Protein AF-A0AAW3IR88-F1 (afdb_monomer)

Radius of gyration: 12.21 Å; Cα contacts (8 Å, |Δi|>4): 82; chains: 1; bounding box: 28×30×27 Å

Structure (mmCIF, N/CA/C/O backbone):
data_AF-A0AAW3IR88-F1
#
_entry.id   AF-A0AAW3IR88-F1
#
loop_
_atom_site.group_PDB
_atom_site.id
_atom_site.type_symbol
_atom_site.label_atom_id
_atom_site.label_alt_id
_atom_site.label_comp_id
_atom_site.label_asym_id
_atom_site.label_entity_id
_atom_site.label_seq_id
_atom_site.pdbx_PDB_ins_code
_atom_site.Cartn_x
_atom_site.Cartn_y
_atom_site.Cartn_z
_atom_site.occupancy
_atom_site.B_iso_or_equiv
_atom_site.auth_seq_id
_atom_site.auth_comp_id
_atom_site.auth_asym_id
_atom_site.auth_atom_id
_atom_site.pdbx_PDB_model_num
ATOM 1 N N . MET A 1 1 ? -4.960 -5.893 13.637 1.00 60.38 1 MET A N 1
ATOM 2 C CA . MET A 1 1 ? -4.392 -4.638 13.088 1.00 60.38 1 MET A CA 1
ATOM 3 C C . MET A 1 1 ? -3.738 -4.824 11.721 1.00 60.38 1 MET A C 1
ATOM 5 O O . MET A 1 1 ? -4.163 -4.156 10.793 1.00 60.38 1 MET A O 1
ATOM 9 N N . GLN A 1 2 ? -2.784 -5.747 11.542 1.00 71.50 2 GLN A N 1
ATOM 10 C CA . GLN A 1 2 ? -2.093 -5.938 10.250 1.00 71.50 2 GLN A CA 1
ATOM 11 C C . GLN A 1 2 ? -3.039 -6.261 9.073 1.00 71.50 2 GLN A C 1
ATOM 13 O O . GLN A 1 2 ? -2.881 -5.695 7.997 1.00 71.50 2 GLN A O 1
ATOM 18 N N . ASN A 1 3 ? -4.093 -7.055 9.302 1.00 78.44 3 ASN A N 1
ATOM 19 C CA . ASN A 1 3 ? -5.112 -7.344 8.280 1.00 78.44 3 ASN A CA 1
ATOM 20 C C . ASN A 1 3 ? -5.875 -6.103 7.784 1.00 78.44 3 ASN A C 1
ATOM 22 O O . ASN A 1 3 ? -6.311 -6.093 6.641 1.00 78.44 3 ASN A O 1
ATOM 26 N N . VAL A 1 4 ? -6.050 -5.065 8.610 1.00 83.50 4 VAL A N 1
ATOM 27 C CA . VAL A 1 4 ? -6.753 -3.835 8.196 1.00 83.50 4 VAL A CA 1
ATOM 28 C C . VAL A 1 4 ? -5.880 -3.029 7.233 1.00 83.50 4 VAL A C 1
ATOM 30 O O . VAL A 1 4 ? -6.354 -2.632 6.176 1.00 83.50 4 VAL A O 1
ATOM 33 N N . ILE A 1 5 ? -4.588 -2.881 7.548 1.00 87.81 5 ILE A N 1
ATOM 34 C CA . ILE A 1 5 ? -3.603 -2.212 6.681 1.00 87.81 5 ILE A CA 1
ATOM 35 C C . ILE A 1 5 ? -3.547 -2.894 5.313 1.00 87.81 5 ILE A C 1
ATOM 37 O O . ILE A 1 5 ? -3.626 -2.230 4.284 1.00 87.81 5 ILE A O 1
ATOM 41 N N . LEU A 1 6 ? -3.450 -4.227 5.304 1.00 88.62 6 LEU A N 1
ATOM 42 C CA . LEU A 1 6 ? -3.378 -4.996 4.065 1.00 88.62 6 LEU A CA 1
ATOM 43 C C . LEU A 1 6 ? -4.644 -4.849 3.220 1.00 88.62 6 LEU A C 1
ATOM 45 O O . LEU A 1 6 ? -4.521 -4.645 2.021 1.00 88.62 6 LEU A O 1
ATOM 49 N N . LYS A 1 7 ? -5.835 -4.866 3.834 1.00 87.25 7 LYS A N 1
ATOM 50 C CA . LYS A 1 7 ? -7.104 -4.646 3.121 1.00 87.25 7 LYS A CA 1
ATOM 51 C C . LYS A 1 7 ? -7.199 -3.257 2.487 1.00 87.25 7 LYS A C 1
ATOM 53 O O . LYS A 1 7 ? -7.717 -3.147 1.382 1.00 87.25 7 LYS A O 1
ATOM 58 N N . VAL A 1 8 ? -6.714 -2.213 3.165 1.00 87.62 8 VAL A N 1
ATOM 59 C CA . VAL A 1 8 ? -6.695 -0.848 2.612 1.00 87.62 8 VAL A CA 1
ATOM 60 C C . VAL A 1 8 ? -5.713 -0.758 1.442 1.00 87.62 8 VAL A C 1
ATOM 62 O O . VAL A 1 8 ? -6.085 -0.254 0.386 1.00 87.62 8 VAL A O 1
ATOM 65 N N . ILE A 1 9 ? -4.501 -1.307 1.583 1.00 90.12 9 ILE A N 1
ATOM 66 C CA . ILE A 1 9 ? -3.512 -1.342 0.493 1.00 90.12 9 ILE A CA 1
ATOM 67 C C . ILE A 1 9 ? -4.060 -2.105 -0.722 1.00 90.12 9 ILE A C 1
ATOM 69 O O . ILE A 1 9 ? -4.039 -1.566 -1.826 1.00 90.12 9 ILE A O 1
ATOM 73 N N . ASP A 1 10 ? -4.601 -3.312 -0.521 1.00 89.12 10 ASP A N 1
ATOM 74 C CA . ASP A 1 10 ? -5.215 -4.113 -1.588 1.00 89.12 10 ASP A CA 1
ATOM 75 C C . ASP A 1 10 ? -6.305 -3.333 -2.316 1.00 89.12 10 ASP A C 1
ATOM 77 O O . ASP A 1 10 ? -6.365 -3.334 -3.544 1.00 89.12 10 ASP A O 1
ATOM 81 N N . ALA A 1 11 ? -7.171 -2.655 -1.565 1.00 85.81 11 ALA A N 1
ATOM 82 C CA . ALA A 1 11 ? -8.265 -1.898 -2.139 1.00 85.81 11 ALA A CA 1
ATOM 83 C C . ALA A 1 11 ? -7.782 -0.708 -2.966 1.00 85.81 11 ALA A C 1
ATOM 85 O O . ALA A 1 11 ? -8.269 -0.519 -4.077 1.00 85.81 11 ALA A O 1
ATOM 86 N N . HIS A 1 12 ? -6.811 0.062 -2.473 1.00 88.06 12 HIS A N 1
ATOM 87 C CA . HIS A 1 12 ? -6.251 1.176 -3.234 1.00 88.06 12 HIS A CA 1
ATOM 88 C C . HIS A 1 12 ? -5.518 0.701 -4.494 1.00 88.06 12 HIS A C 1
ATOM 90 O O . HIS A 1 12 ? -5.754 1.233 -5.579 1.00 88.06 12 HIS A O 1
ATOM 96 N N . LEU A 1 13 ? -4.690 -0.343 -4.384 1.00 89.31 13 LEU A N 1
ATOM 97 C CA . LEU A 1 13 ? -4.003 -0.929 -5.537 1.00 89.31 13 LEU A CA 1
ATOM 98 C C . LEU A 1 13 ? -4.995 -1.498 -6.558 1.00 89.31 13 LEU A C 1
ATOM 100 O O . LEU A 1 13 ? -4.794 -1.328 -7.754 1.00 89.31 13 LEU A O 1
ATOM 104 N N . THR A 1 14 ? -6.094 -2.108 -6.112 1.00 86.94 14 THR A N 1
ATOM 105 C CA . THR A 1 14 ? -7.086 -2.687 -7.029 1.00 86.94 14 THR A CA 1
ATOM 106 C C . THR A 1 14 ? -7.993 -1.634 -7.673 1.00 86.94 14 THR A C 1
ATOM 108 O O . THR A 1 14 ? -8.338 -1.765 -8.844 1.00 86.94 14 THR A O 1
ATOM 111 N N . LEU A 1 15 ? -8.399 -0.596 -6.933 1.00 84.69 15 LEU A N 1
ATOM 112 C CA . LEU A 1 15 ? -9.321 0.434 -7.429 1.00 84.69 15 LEU A CA 1
ATOM 113 C C . LEU A 1 15 ? -8.614 1.523 -8.239 1.00 84.69 15 LEU A C 1
ATOM 115 O O . LEU A 1 15 ? -9.152 1.979 -9.245 1.00 84.69 15 LEU A O 1
ATOM 119 N N . TYR A 1 16 ? -7.433 1.948 -7.790 1.00 86.31 16 TYR A N 1
ATOM 120 C CA . TYR A 1 16 ? -6.731 3.115 -8.328 1.00 86.31 16 TYR A CA 1
ATOM 121 C C . TYR A 1 16 ? -5.375 2.766 -8.951 1.00 86.31 16 TYR A C 1
ATOM 123 O O . TYR A 1 16 ? -4.740 3.628 -9.560 1.00 86.31 16 TYR A O 1
ATOM 131 N N . GLY A 1 17 ? -4.891 1.532 -8.785 1.00 89.75 17 GLY A N 1
ATOM 132 C CA . GLY A 1 17 ? -3.563 1.124 -9.246 1.00 89.75 17 GLY A CA 1
ATOM 133 C C . GLY A 1 17 ? -2.414 1.687 -8.409 1.00 89.75 17 GLY A C 1
ATOM 134 O O . GLY A 1 17 ? -1.258 1.495 -8.770 1.00 89.75 17 GLY A O 1
ATOM 135 N N . HIS A 1 18 ? -2.690 2.406 -7.316 1.00 93.12 18 HIS A N 1
ATOM 136 C CA . HIS A 1 18 ? -1.664 3.036 -6.488 1.00 93.12 18 HIS A CA 1
ATOM 137 C C . HIS A 1 18 ? -2.166 3.366 -5.079 1.00 93.12 18 HIS A C 1
ATOM 139 O O . HIS A 1 18 ? -3.370 3.433 -4.854 1.00 93.12 18 HIS A O 1
ATOM 145 N N . PHE A 1 19 ? -1.243 3.618 -4.145 1.00 92.44 19 PHE A N 1
ATOM 146 C CA . PHE A 1 19 ? -1.542 4.156 -2.811 1.00 92.44 19 PHE A CA 1
ATOM 147 C C . PHE A 1 19 ? -0.373 4.973 -2.244 1.00 92.44 19 PHE A C 1
ATOM 149 O O . PHE A 1 19 ? 0.796 4.724 -2.561 1.00 92.44 19 PHE A O 1
ATOM 156 N N . ASN A 1 20 ? -0.664 5.911 -1.344 1.00 92.00 20 ASN A N 1
ATOM 157 C CA . ASN A 1 20 ? 0.330 6.580 -0.511 1.00 92.00 20 ASN A CA 1
ATOM 158 C C . ASN A 1 20 ? 0.330 5.989 0.908 1.00 92.00 20 ASN A C 1
ATOM 160 O O . ASN A 1 20 ? -0.705 5.665 1.486 1.00 92.00 20 ASN A O 1
ATOM 164 N N . ARG A 1 21 ? 1.513 5.885 1.521 1.00 91.44 21 ARG A N 1
ATOM 165 C CA . ARG A 1 21 ? 1.642 5.473 2.925 1.00 91.44 21 ARG A CA 1
ATOM 166 C C . ARG A 1 21 ? 0.854 6.375 3.871 1.00 91.44 21 ARG A C 1
ATOM 168 O O . ARG A 1 21 ? 0.296 5.861 4.831 1.00 91.44 21 ARG A O 1
ATOM 175 N N . HIS A 1 22 ? 0.827 7.682 3.613 1.00 90.06 22 HIS A N 1
ATOM 176 C CA . HIS A 1 22 ? 0.117 8.641 4.459 1.00 90.06 22 HIS A CA 1
ATOM 177 C C . HIS A 1 22 ? -1.399 8.421 4.434 1.00 90.06 22 HIS A C 1
ATOM 179 O O . HIS A 1 22 ? -1.997 8.378 5.501 1.00 90.06 22 HIS A O 1
ATOM 185 N N . GLU A 1 23 ? -1.982 8.153 3.262 1.00 87.44 23 GLU A N 1
ATOM 186 C CA . GLU A 1 23 ? -3.411 7.818 3.126 1.00 87.44 23 GLU A CA 1
ATOM 187 C C . GLU A 1 23 ? -3.758 6.558 3.926 1.00 87.44 23 GLU A C 1
ATOM 189 O O . GLU A 1 23 ? -4.746 6.509 4.651 1.00 87.44 23 GLU A O 1
ATOM 194 N N . VAL A 1 24 ? -2.900 5.534 3.869 1.00 89.44 24 VAL A N 1
ATOM 195 C CA . VAL A 1 24 ? -3.108 4.307 4.650 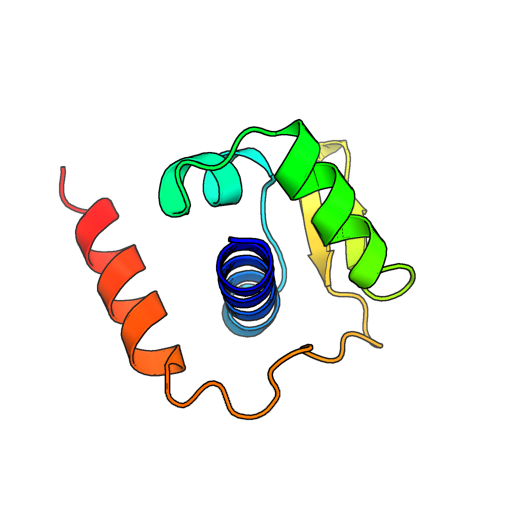1.00 89.44 24 VAL A CA 1
ATOM 196 C C . VAL A 1 24 ? -3.015 4.581 6.154 1.00 89.44 24 VAL A C 1
ATOM 198 O O . VAL A 1 24 ? -3.788 4.008 6.921 1.00 89.44 24 VAL A O 1
ATOM 201 N N . VAL A 1 25 ? -2.092 5.439 6.602 1.00 91.25 25 VAL A N 1
ATOM 202 C CA . VAL A 1 25 ? -2.001 5.849 8.017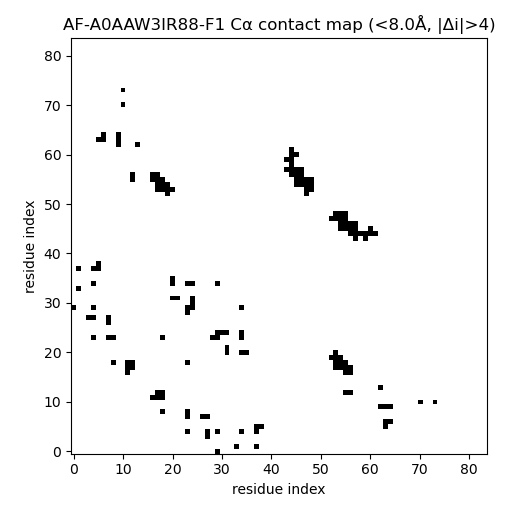 1.00 91.25 25 VAL A CA 1
ATOM 203 C C . VAL A 1 25 ? -3.272 6.580 8.447 1.00 91.25 25 VAL A C 1
ATOM 205 O O . VAL A 1 25 ? -3.813 6.257 9.498 1.00 91.25 25 VAL A O 1
ATOM 208 N N . GLU A 1 26 ? -3.760 7.512 7.634 1.00 88.25 26 GLU A N 1
ATOM 209 C CA . GLU A 1 26 ? -4.959 8.308 7.904 1.00 88.25 26 GLU A CA 1
ATOM 210 C C . GLU A 1 26 ? -6.216 7.433 8.002 1.00 88.25 26 GLU A C 1
ATOM 212 O O . GLU A 1 26 ? -6.923 7.476 9.005 1.00 88.25 26 GLU A O 1
ATOM 217 N N . VAL A 1 27 ? -6.433 6.546 7.025 1.00 84.12 27 VAL A N 1
ATOM 218 C CA . VAL A 1 27 ? -7.602 5.652 6.988 1.00 84.12 27 VAL A CA 1
ATOM 219 C C . VAL A 1 27 ? -7.569 4.612 8.110 1.00 84.12 27 VAL A C 1
ATOM 221 O O . VAL A 1 27 ? -8.609 4.231 8.644 1.00 84.12 27 VAL A O 1
ATOM 224 N N . THR A 1 28 ? -6.388 4.094 8.457 1.00 83.81 28 THR A N 1
ATOM 225 C CA . THR A 1 28 ? -6.280 2.988 9.426 1.00 83.81 28 THR A CA 1
ATOM 226 C C . THR A 1 28 ? -5.996 3.437 10.855 1.00 83.81 28 THR A C 1
ATOM 228 O O . THR A 1 28 ? -6.132 2.628 11.774 1.00 83.81 28 THR A O 1
ATOM 231 N N . GLY A 1 29 ? -5.545 4.678 11.053 1.00 86.56 29 GLY A N 1
ATOM 232 C CA . GLY A 1 29 ? -5.023 5.180 12.326 1.00 86.56 29 GLY A CA 1
ATOM 233 C C . GLY A 1 29 ? -3.728 4.495 12.784 1.00 86.56 29 GLY A C 1
ATOM 234 O O . GLY A 1 29 ? -3.273 4.707 13.908 1.00 86.56 29 GLY A O 1
ATOM 235 N N . VAL A 1 30 ? -3.123 3.636 11.954 1.00 87.81 30 VAL A N 1
ATOM 236 C CA . VAL A 1 30 ? -1.934 2.870 12.334 1.00 87.81 30 VAL A CA 1
ATOM 237 C C . VAL A 1 30 ? -0.668 3.627 11.944 1.00 87.81 30 VAL A C 1
ATOM 239 O O . VAL A 1 30 ? -0.522 4.077 10.815 1.00 87.81 30 VAL A O 1
ATOM 242 N N . GLY A 1 31 ? 0.307 3.691 12.855 1.00 90.62 31 GLY A N 1
ATOM 243 C CA . GLY A 1 31 ? 1.581 4.372 12.619 1.00 90.62 31 GLY A CA 1
ATOM 244 C C . GLY A 1 31 ? 2.368 3.889 11.388 1.00 90.62 31 GLY A C 1
ATOM 245 O O . GLY A 1 31 ? 2.376 2.705 11.028 1.00 90.62 31 GLY A O 1
ATOM 246 N N . ILE A 1 32 ? 3.125 4.820 10.798 1.00 90.62 32 ILE A N 1
ATOM 247 C CA . ILE A 1 32 ? 3.879 4.664 9.540 1.00 90.62 32 ILE A CA 1
ATOM 248 C C . ILE A 1 32 ? 4.830 3.456 9.513 1.00 90.62 32 ILE A C 1
ATOM 250 O O . ILE A 1 32 ? 5.029 2.832 8.467 1.00 90.62 32 ILE A O 1
ATOM 254 N N . ALA A 1 33 ? 5.400 3.082 10.662 1.00 91.56 33 ALA A N 1
ATOM 255 C CA . ALA A 1 33 ? 6.303 1.939 10.782 1.00 91.56 33 ALA A CA 1
ATOM 256 C C . ALA A 1 33 ? 5.577 0.603 10.560 1.00 91.56 33 ALA A C 1
ATOM 258 O O . ALA A 1 33 ? 6.127 -0.328 9.972 1.00 91.56 33 ALA A O 1
ATOM 259 N N . SER A 1 34 ? 4.324 0.492 11.002 1.00 91.25 34 SER A N 1
ATOM 260 C CA . SER A 1 34 ? 3.502 -0.699 10.775 1.00 91.25 34 SER A CA 1
ATOM 261 C C . SER A 1 34 ? 3.017 -0.773 9.332 1.00 91.25 34 SER A C 1
ATOM 263 O O . SER A 1 34 ? 3.048 -1.856 8.752 1.00 91.25 34 SER A O 1
ATOM 265 N N . VAL A 1 35 ? 2.672 0.367 8.724 1.00 91.25 35 VAL A N 1
ATOM 266 C CA . VAL A 1 35 ? 2.367 0.442 7.286 1.00 91.25 35 VAL A CA 1
ATOM 267 C C . VAL A 1 35 ? 3.579 0.010 6.460 1.00 91.25 35 VAL A C 1
ATOM 269 O O . VAL A 1 35 ? 3.472 -0.881 5.626 1.00 91.25 35 VAL A O 1
ATOM 272 N N . SER A 1 36 ? 4.767 0.537 6.764 1.00 91.44 36 SER A N 1
ATOM 273 C CA . SER A 1 36 ? 6.012 0.172 6.069 1.00 91.44 36 SER A CA 1
ATOM 274 C C . SER A 1 36 ? 6.368 -1.312 6.218 1.00 91.44 36 SER A C 1
ATOM 276 O O . SER A 1 36 ? 6.896 -1.912 5.285 1.00 91.44 36 SER A O 1
ATOM 278 N N . ARG A 1 37 ? 6.049 -1.937 7.361 1.00 92.50 37 ARG A N 1
ATOM 279 C CA . ARG A 1 37 ? 6.181 -3.394 7.535 1.00 92.50 37 ARG A CA 1
ATOM 280 C C . ARG A 1 37 ? 5.174 -4.173 6.692 1.00 92.50 37 ARG A C 1
ATOM 282 O O . ARG A 1 37 ? 5.555 -5.181 6.111 1.00 92.50 37 ARG A O 1
ATOM 289 N N . ALA A 1 38 ? 3.926 -3.714 6.606 1.00 90.81 38 ALA A N 1
ATOM 290 C CA . ALA A 1 38 ? 2.892 -4.367 5.804 1.00 90.81 38 ALA A CA 1
ATOM 291 C C . ALA A 1 38 ? 3.190 -4.297 4.298 1.00 90.81 38 ALA A C 1
ATOM 293 O O . ALA A 1 38 ? 2.949 -5.272 3.595 1.00 90.81 38 ALA A O 1
ATOM 294 N N . ILE A 1 39 ? 3.782 -3.197 3.818 1.00 90.69 39 ILE A N 1
ATOM 295 C CA . ILE A 1 39 ? 4.176 -3.033 2.407 1.00 90.69 39 ILE A CA 1
ATOM 296 C C . ILE A 1 39 ? 5.145 -4.125 1.949 1.00 90.69 39 ILE A C 1
ATOM 298 O O . ILE A 1 39 ? 5.070 -4.555 0.805 1.00 90.69 39 ILE A O 1
ATOM 302 N N . LYS A 1 40 ? 6.010 -4.630 2.839 1.00 90.69 40 LYS A N 1
ATOM 303 C CA . LYS A 1 40 ? 6.948 -5.715 2.505 1.00 90.69 40 LYS A CA 1
ATOM 304 C C . LYS A 1 40 ? 6.255 -7.001 2.037 1.00 90.69 40 LYS A C 1
ATOM 306 O O . LYS A 1 40 ? 6.901 -7.830 1.414 1.00 90.69 40 LYS A O 1
ATOM 311 N N . LEU A 1 41 ? 4.964 -7.180 2.323 1.00 89.38 41 LEU A N 1
ATOM 312 C CA . LEU A 1 41 ? 4.187 -8.322 1.829 1.00 89.38 41 LEU A CA 1
ATOM 313 C C . LEU A 1 41 ? 3.789 -8.182 0.347 1.00 89.38 41 LEU A C 1
ATOM 315 O O . LEU A 1 41 ? 3.396 -9.169 -0.266 1.00 89.38 41 LEU A O 1
ATOM 319 N N . TYR A 1 42 ? 3.939 -6.989 -0.234 1.00 88.31 42 TYR A N 1
ATOM 320 C CA . TYR A 1 42 ? 3.733 -6.689 -1.656 1.00 88.31 42 TYR A CA 1
ATOM 321 C C . TYR A 1 42 ? 5.057 -6.557 -2.421 1.00 88.31 42 TYR A C 1
ATOM 323 O O . TYR A 1 42 ? 5.114 -5.888 -3.456 1.00 88.31 42 TYR A O 1
ATOM 331 N N . ASP A 1 43 ? 6.132 -7.158 -1.906 1.00 87.31 43 ASP A N 1
ATOM 332 C CA . ASP A 1 43 ? 7.434 -7.128 -2.565 1.00 87.31 43 ASP A CA 1
ATOM 333 C C . ASP A 1 43 ? 7.346 -7.717 -3.982 1.00 87.31 43 ASP A C 1
ATOM 335 O O . ASP A 1 43 ? 6.674 -8.723 -4.217 1.00 87.31 43 ASP A O 1
ATOM 339 N N . GLY A 1 44 ? 7.944 -7.023 -4.951 1.00 88.25 44 GLY A N 1
ATOM 340 C CA . GLY A 1 44 ? 7.838 -7.333 -6.383 1.00 88.25 44 GLY A CA 1
ATOM 341 C C . GLY A 1 44 ? 6.481 -7.035 -7.046 1.00 88.25 44 GLY A C 1
ATOM 342 O O . GLY A 1 44 ? 6.403 -6.997 -8.274 1.00 88.25 44 GLY A O 1
ATOM 343 N N . GLN A 1 45 ? 5.422 -6.769 -6.276 1.00 91.50 45 GLN A N 1
ATOM 344 C CA . GLN A 1 45 ? 4.065 -6.535 -6.795 1.00 91.50 45 GLN A CA 1
ATOM 345 C C . GLN A 1 45 ? 3.702 -5.056 -6.927 1.00 91.50 45 GLN A C 1
ATOM 347 O O . GLN A 1 45 ? 2.765 -4.712 -7.646 1.00 91.50 45 GLN A O 1
ATOM 352 N N . CYS A 1 46 ? 4.426 -4.181 -6.237 1.00 92.56 46 CYS A N 1
ATOM 353 C CA . CYS A 1 46 ? 4.278 -2.739 -6.351 1.00 92.56 46 CYS A CA 1
ATOM 354 C C . CYS A 1 46 ? 5.647 -2.057 -6.323 1.00 92.56 46 CYS A C 1
ATOM 356 O O . CYS A 1 46 ? 6.615 -2.587 -5.770 1.00 92.56 46 CYS A O 1
ATOM 358 N N . THR A 1 47 ? 5.734 -0.867 -6.906 1.00 94.00 47 THR A N 1
ATOM 359 C CA . THR A 1 47 ? 6.971 -0.086 -6.967 1.00 94.00 47 THR A CA 1
ATOM 360 C C . THR A 1 47 ? 6.738 1.317 -6.435 1.00 94.00 47 THR A C 1
ATOM 362 O O . THR A 1 47 ? 5.754 1.974 -6.764 1.00 94.00 47 THR A O 1
ATOM 365 N N . TYR A 1 48 ? 7.653 1.783 -5.584 1.00 94.19 48 TYR A N 1
ATOM 366 C CA . TYR A 1 48 ? 7.612 3.150 -5.083 1.00 94.19 48 TYR A CA 1
ATOM 367 C C . TYR A 1 48 ? 8.115 4.129 -6.146 1.00 94.19 48 TYR A C 1
ATOM 369 O O . TYR A 1 48 ? 9.263 4.047 -6.580 1.00 94.19 48 TYR A O 1
ATOM 377 N N . ILE A 1 49 ? 7.268 5.086 -6.513 1.00 94.00 49 ILE A N 1
ATOM 378 C CA . ILE A 1 49 ? 7.576 6.159 -7.454 1.00 94.00 49 ILE A CA 1
ATOM 379 C C . ILE A 1 49 ? 7.849 7.431 -6.652 1.00 94.00 49 ILE A C 1
ATOM 381 O O . ILE A 1 49 ? 6.927 8.083 -6.155 1.00 94.00 49 ILE A O 1
ATOM 385 N N . ALA A 1 50 ? 9.130 7.782 -6.508 1.00 91.12 50 ALA A N 1
ATOM 386 C CA . ALA A 1 50 ? 9.573 8.879 -5.646 1.00 91.12 50 ALA A CA 1
ATOM 387 C C . ALA A 1 50 ? 9.002 10.245 -6.060 1.00 91.12 50 ALA A C 1
ATOM 389 O O . ALA A 1 50 ? 8.552 10.996 -5.196 1.00 91.12 50 ALA A O 1
ATOM 390 N N . GLU A 1 51 ? 8.945 10.530 -7.365 1.00 93.31 51 GLU A N 1
ATOM 391 C CA . GLU A 1 51 ? 8.415 11.789 -7.915 1.00 93.31 51 GLU A CA 1
ATOM 392 C C . GLU A 1 51 ? 6.945 12.017 -7.542 1.00 93.31 51 GLU A C 1
ATOM 394 O O . GLU A 1 51 ? 6.524 13.142 -7.288 1.00 93.31 51 GLU A O 1
ATOM 399 N N . ARG A 1 52 ? 6.172 10.930 -7.449 1.00 90.19 52 ARG A N 1
ATOM 400 C CA . ARG A 1 52 ? 4.740 10.945 -7.118 1.00 90.19 52 ARG A CA 1
ATOM 401 C C . ARG A 1 52 ? 4.454 10.612 -5.654 1.00 90.19 52 ARG A C 1
ATOM 403 O O . ARG A 1 52 ? 3.296 10.601 -5.251 1.00 90.19 52 ARG A O 1
ATOM 410 N N . LYS A 1 53 ? 5.495 10.311 -4.867 1.00 92.31 53 LYS A N 1
ATOM 411 C CA . LYS A 1 53 ? 5.427 9.914 -3.449 1.00 92.31 53 LYS A CA 1
ATOM 412 C C . LYS A 1 53 ? 4.418 8.789 -3.161 1.00 92.31 53 LYS A C 1
ATOM 414 O O . LYS A 1 53 ? 3.791 8.773 -2.103 1.00 92.31 53 LYS A O 1
ATOM 419 N N . ARG A 1 54 ? 4.273 7.827 -4.077 1.00 94.12 54 ARG A N 1
ATOM 420 C CA . ARG A 1 54 ? 3.274 6.746 -3.986 1.00 94.12 54 ARG A CA 1
ATOM 421 C C . ARG A 1 54 ? 3.815 5.411 -4.480 1.00 94.12 54 ARG A C 1
ATOM 423 O O . ARG A 1 54 ? 4.788 5.374 -5.226 1.00 94.12 54 ARG A O 1
ATOM 430 N N . TYR A 1 55 ? 3.181 4.325 -4.062 1.00 94.56 55 TYR A N 1
ATOM 431 C CA . TYR A 1 55 ? 3.414 2.986 -4.593 1.00 94.56 55 TYR A CA 1
ATOM 432 C C . TYR A 1 55 ? 2.419 2.725 -5.715 1.00 94.56 55 TYR A C 1
ATOM 434 O O . TYR A 1 55 ? 1.229 2.954 -5.520 1.00 94.56 55 TYR A O 1
ATOM 442 N N . GLU A 1 56 ? 2.890 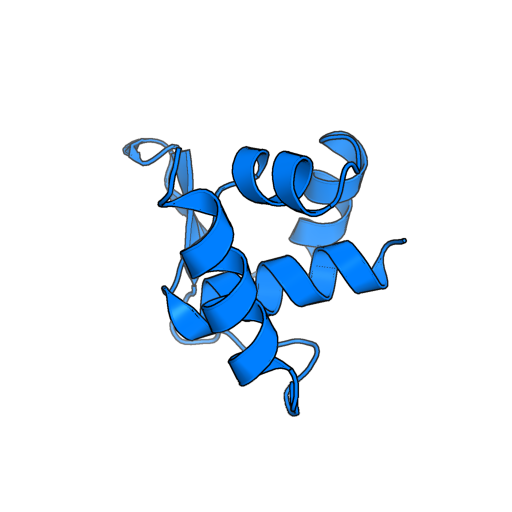2.254 -6.864 1.00 94.88 56 GLU A N 1
ATOM 443 C CA . GLU A 1 56 ? 2.052 1.867 -8.002 1.00 94.88 56 GLU A CA 1
ATOM 444 C C . GLU A 1 56 ? 2.078 0.342 -8.166 1.00 94.88 56 GLU A C 1
ATOM 446 O O . GLU A 1 56 ? 3.103 -0.294 -7.915 1.00 94.88 56 GLU A O 1
ATOM 451 N N . ALA A 1 57 ? 0.939 -0.248 -8.525 1.00 93.31 57 ALA A N 1
ATOM 452 C CA . ALA A 1 57 ? 0.810 -1.674 -8.790 1.00 93.31 57 ALA A CA 1
ATOM 453 C C . ALA A 1 57 ? 1.580 -2.049 -10.062 1.00 93.31 57 ALA A C 1
ATOM 455 O O . ALA A 1 57 ? 1.471 -1.384 -11.093 1.00 93.31 57 ALA A O 1
ATOM 456 N N . ASN A 1 58 ? 2.311 -3.155 -10.007 1.00 93.06 58 ASN A N 1
ATOM 457 C CA . ASN A 1 58 ? 2.982 -3.716 -11.171 1.00 93.06 58 ASN A CA 1
ATOM 458 C C . ASN A 1 58 ? 2.005 -4.622 -11.939 1.00 93.06 58 ASN A C 1
ATOM 460 O O . ASN A 1 58 ? 0.968 -5.027 -11.415 1.00 93.06 58 ASN A O 1
ATOM 464 N N . LYS A 1 59 ? 2.363 -5.023 -13.166 1.00 88.69 59 LYS A N 1
ATOM 465 C CA . LYS A 1 59 ? 1.562 -5.969 -13.975 1.00 88.69 59 LYS A CA 1
ATOM 466 C C . LYS A 1 59 ? 1.307 -7.319 -13.282 1.00 88.69 59 LYS A C 1
ATOM 468 O O . LYS A 1 59 ? 0.344 -8.002 -13.607 1.00 88.69 59 LYS A O 1
ATOM 473 N N . ASP A 1 60 ? 2.177 -7.686 -12.344 1.00 88.12 60 ASP A N 1
ATOM 474 C CA . ASP A 1 60 ? 2.139 -8.941 -11.594 1.00 88.12 60 ASP A CA 1
ATOM 475 C C . ASP A 1 60 ? 1.409 -8.806 -10.243 1.00 88.12 60 ASP A C 1
ATOM 477 O O . ASP A 1 60 ? 1.442 -9.733 -9.432 1.00 88.12 60 ASP A O 1
ATOM 481 N N . PHE A 1 61 ? 0.762 -7.661 -9.980 1.00 89.56 61 PHE A N 1
ATOM 482 C CA . PHE A 1 61 ? 0.012 -7.424 -8.749 1.00 89.56 61 PHE A CA 1
ATOM 483 C C . PHE A 1 61 ? -1.098 -8.463 -8.554 1.00 89.56 61 PHE A C 1
ATOM 485 O O . PHE A 1 61 ? -1.950 -8.674 -9.420 1.00 89.56 61 PHE A O 1
ATOM 492 N N . LYS A 1 62 ? -1.103 -9.092 -7.377 1.00 87.88 62 LYS A N 1
ATOM 493 C CA . LYS A 1 62 ? -2.126 -10.032 -6.928 1.00 87.88 62 LYS A CA 1
ATOM 494 C C . LYS A 1 62 ? -2.613 -9.599 -5.545 1.00 87.88 62 LYS A C 1
ATOM 496 O O . LYS A 1 62 ? -1.830 -9.635 -4.595 1.00 87.88 62 LYS A O 1
ATOM 501 N N . PRO A 1 63 ? -3.894 -9.222 -5.398 1.00 83.56 63 PRO A N 1
ATOM 502 C CA . PRO A 1 63 ? -4.407 -8.807 -4.103 1.00 83.56 63 PRO A CA 1
ATOM 503 C C . PRO A 1 63 ? -4.318 -9.956 -3.093 1.00 83.56 63 PRO A C 1
ATOM 505 O O . PRO A 1 63 ? -4.655 -11.102 -3.408 1.00 83.56 63 PRO A O 1
ATOM 508 N N . VAL A 1 64 ? -3.897 -9.643 -1.866 1.00 83.62 64 VAL A N 1
ATOM 509 C CA . VAL A 1 64 ? -3.819 -10.601 -0.747 1.00 83.62 64 VAL A CA 1
ATOM 510 C C . VAL A 1 64 ? -5.213 -11.132 -0.394 1.00 83.62 64 VAL A C 1
ATOM 512 O O . VAL A 1 64 ? -5.375 -12.294 -0.017 1.00 83.62 64 VAL A O 1
ATOM 515 N N . PHE A 1 65 ? -6.240 -10.302 -0.567 1.00 80.50 65 PHE A N 1
ATOM 516 C CA . PHE A 1 65 ? -7.648 -10.623 -0.377 1.00 80.50 65 PHE A CA 1
ATOM 517 C C . PHE A 1 65 ? -8.393 -10.606 -1.730 1.00 80.50 65 PHE A C 1
ATOM 519 O O . PHE A 1 65 ? -9.069 -9.629 -2.057 1.00 80.50 65 PHE A O 1
ATOM 526 N N . PRO A 1 66 ? -8.342 -11.698 -2.522 1.00 63.59 66 PRO A N 1
ATOM 527 C CA . PRO A 1 66 ? -8.902 -11.748 -3.881 1.00 63.59 66 PRO A CA 1
ATOM 528 C C . PRO A 1 66 ? -10.435 -11.651 -3.932 1.00 63.59 66 PRO A C 1
ATOM 530 O O . PRO A 1 66 ? -11.006 -11.317 -4.965 1.00 63.59 66 PRO A O 1
ATOM 533 N N . LYS A 1 67 ? -11.112 -11.931 -2.812 1.00 62.41 67 LYS A N 1
ATOM 534 C CA . LYS A 1 67 ? -12.563 -11.782 -2.639 1.00 62.41 67 LYS A CA 1
ATOM 535 C C . LYS A 1 67 ? -12.859 -10.691 -1.616 1.00 62.41 67 LYS A C 1
ATOM 537 O O . LYS A 1 67 ? -13.406 -10.946 -0.545 1.00 62.41 67 LYS A O 1
ATOM 542 N N . LEU A 1 68 ? -12.469 -9.456 -1.913 1.00 57.03 68 LEU A N 1
ATOM 543 C CA . LEU A 1 68 ? -12.988 -8.310 -1.175 1.00 57.03 68 LEU A CA 1
ATOM 544 C C . LEU A 1 68 ? -14.434 -8.055 -1.626 1.00 57.03 68 LEU A C 1
ATOM 546 O O . LEU A 1 68 ? -14.697 -7.157 -2.418 1.00 57.03 68 LEU A O 1
ATOM 550 N N . GLU A 1 69 ? -15.399 -8.781 -1.046 1.00 51.00 69 GLU A N 1
ATOM 551 C CA . GLU A 1 69 ? -16.833 -8.401 -1.073 1.00 51.00 69 GLU A CA 1
ATOM 552 C C . GLU A 1 69 ? -17.049 -6.941 -0.592 1.00 51.00 69 GLU A C 1
ATOM 554 O O . GLU A 1 69 ? -18.049 -6.291 -0.885 1.00 51.00 69 GLU A O 1
ATOM 559 N N . HIS A 1 70 ? -16.032 -6.391 0.075 1.00 50.59 70 HIS A N 1
ATOM 560 C CA . HIS A 1 70 ? -15.889 -5.037 0.593 1.00 50.59 70 HIS A CA 1
ATOM 561 C C . HIS A 1 70 ? -15.478 -3.973 -0.448 1.00 50.59 70 HIS A C 1
ATOM 563 O O . HIS A 1 70 ? -15.326 -2.812 -0.073 1.00 50.59 70 HIS A O 1
ATOM 569 N N . MET A 1 71 ? -15.322 -4.290 -1.743 1.00 50.69 71 MET A N 1
ATOM 570 C CA . MET A 1 71 ? -15.045 -3.258 -2.765 1.00 50.69 71 MET A CA 1
ATOM 571 C C . MET A 1 71 ? -16.131 -2.169 -2.838 1.00 50.69 71 MET A C 1
ATOM 573 O O . MET A 1 71 ? -15.833 -1.023 -3.171 1.00 50.69 71 MET A O 1
ATOM 577 N N . ARG A 1 72 ? -17.381 -2.483 -2.459 1.00 50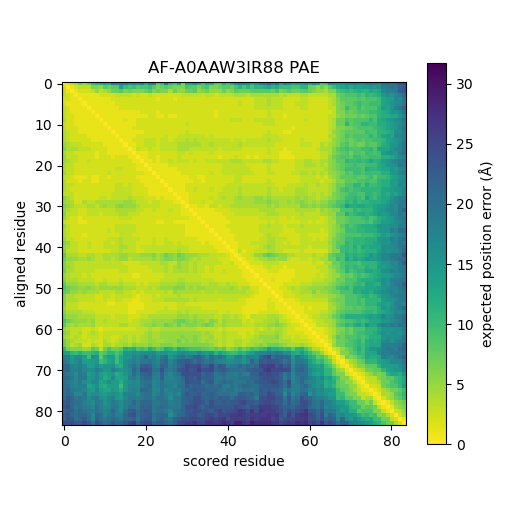.72 72 ARG A N 1
ATOM 578 C CA . ARG A 1 72 ? -18.443 -1.467 -2.307 1.00 50.72 72 ARG A CA 1
ATOM 579 C C . ARG A 1 72 ? -18.208 -0.548 -1.100 1.00 50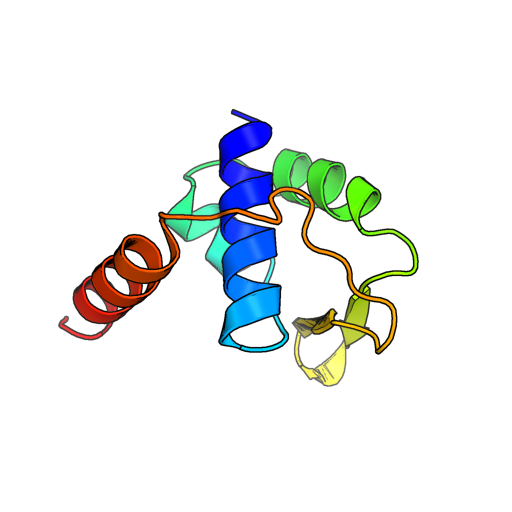.72 72 ARG A C 1
ATOM 581 O O . ARG A 1 72 ? -18.564 0.623 -1.169 1.00 50.72 72 ARG A O 1
ATOM 588 N N . TYR A 1 73 ? -17.576 -1.050 -0.037 1.00 48.97 73 TYR A N 1
ATOM 589 C CA . TYR A 1 73 ? -17.300 -0.297 1.190 1.00 48.97 73 TYR A CA 1
ATOM 590 C C . TYR A 1 73 ? -16.178 0.727 1.020 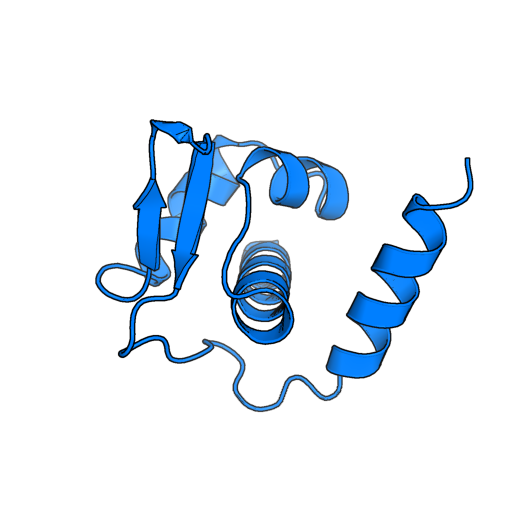1.00 48.97 73 TYR A C 1
ATOM 592 O O . TYR A 1 73 ? -16.324 1.835 1.513 1.00 48.97 73 TYR A O 1
ATOM 600 N N . LEU A 1 74 ? -15.096 0.422 0.293 1.00 51.38 74 LEU A N 1
ATOM 601 C CA . LEU A 1 74 ? -14.037 1.419 0.080 1.00 51.38 74 LEU A CA 1
ATOM 602 C C . LEU A 1 74 ? -14.460 2.549 -0.858 1.00 51.38 74 LEU A C 1
ATOM 604 O O . LEU A 1 74 ? -14.171 3.693 -0.538 1.00 51.38 74 LEU A O 1
ATOM 608 N N . ARG A 1 75 ? -15.236 2.279 -1.922 1.00 48.91 75 ARG A N 1
ATOM 609 C CA . ARG A 1 75 ? -15.892 3.367 -2.676 1.00 48.91 75 ARG A CA 1
ATOM 610 C C . ARG A 1 75 ? -16.780 4.220 -1.768 1.00 48.91 75 ARG A C 1
ATOM 612 O O . ARG A 1 75 ? -16.735 5.438 -1.865 1.00 48.91 75 ARG A O 1
ATOM 619 N N . ALA A 1 76 ? -17.568 3.594 -0.889 1.00 45.19 76 ALA A N 1
ATOM 620 C CA . ALA A 1 76 ? -18.417 4.324 0.049 1.00 45.19 76 ALA A CA 1
ATOM 621 C C . ALA A 1 76 ? -17.593 5.166 1.038 1.00 45.19 76 ALA A C 1
ATOM 623 O O . ALA A 1 76 ? -17.938 6.316 1.261 1.00 45.19 76 ALA A O 1
ATOM 624 N N . CYS A 1 77 ? -16.486 4.646 1.575 1.00 44.59 77 CYS A N 1
ATOM 625 C CA . CYS A 1 77 ? -15.619 5.387 2.489 1.00 44.59 77 CYS A CA 1
ATOM 626 C C . CYS A 1 77 ? -14.848 6.516 1.791 1.00 44.59 77 CYS A C 1
ATOM 628 O O . CYS A 1 77 ? -14.778 7.595 2.359 1.00 44.59 77 CYS A O 1
ATOM 630 N N . THR A 1 78 ? -14.336 6.330 0.565 1.00 46.72 78 THR A N 1
ATOM 631 C CA . THR A 1 78 ? -13.663 7.415 -0.180 1.00 46.72 78 THR A CA 1
ATOM 632 C C . THR A 1 78 ? -14.619 8.582 -0.468 1.00 46.72 78 THR A C 1
ATOM 634 O O . THR A 1 78 ? -14.220 9.730 -0.332 1.00 46.72 78 THR A O 1
ATOM 637 N N . ILE A 1 79 ? -15.901 8.310 -0.754 1.00 41.41 79 ILE A N 1
ATOM 638 C CA . ILE A 1 79 ? -16.918 9.356 -0.990 1.00 41.41 79 ILE A CA 1
ATOM 639 C C . ILE A 1 79 ? -17.235 10.170 0.279 1.00 41.41 79 ILE A C 1
ATOM 641 O O . ILE A 1 79 ? -17.622 11.332 0.172 1.00 41.41 79 ILE A O 1
ATOM 645 N N . VAL A 1 80 ? -17.079 9.600 1.481 1.00 40.12 80 VAL A N 1
ATOM 646 C CA . VAL A 1 80 ? -17.330 10.339 2.735 1.00 40.12 80 VAL A CA 1
ATOM 647 C C . VAL A 1 80 ? -16.213 11.350 3.031 1.00 40.12 80 VAL A C 1
ATOM 649 O O . VAL A 1 80 ? -16.501 12.381 3.623 1.00 40.12 80 VAL A O 1
ATOM 652 N N . PHE A 1 81 ? -14.978 11.119 2.568 1.00 39.91 81 PHE A N 1
ATOM 653 C CA . PHE A 1 81 ? -13.852 12.042 2.784 1.00 39.91 81 PHE A CA 1
ATOM 654 C C . PHE A 1 81 ? -13.722 13.157 1.726 1.00 39.91 81 PHE A C 1
ATOM 656 O O . PHE A 1 81 ? -12.994 14.112 1.957 1.00 39.91 81 PHE A O 1
ATOM 663 N N . GLU A 1 82 ? -14.437 13.093 0.595 1.00 37.25 82 GLU A N 1
ATOM 664 C CA . GLU A 1 82 ? -14.475 14.184 -0.407 1.00 37.25 82 GLU A CA 1
ATOM 665 C C . GLU A 1 82 ? -15.569 15.240 -0.126 1.00 37.25 82 GLU A C 1
ATOM 667 O O . GLU A 1 82 ? -15.892 16.063 -0.984 1.00 37.25 82 GLU A O 1
ATOM 672 N N . LYS A 1 83 ? -16.178 15.215 1.065 1.00 34.94 83 LYS A N 1
ATOM 673 C CA . LYS A 1 83 ? -17.258 16.125 1.473 1.00 34.94 83 LYS A CA 1
ATOM 674 C C . LYS A 1 83 ? -16.963 16.846 2.793 1.00 34.94 83 LYS A C 1
ATOM 676 O O . LYS A 1 83 ? -17.825 16.884 3.662 1.00 34.94 83 LYS A O 1
ATOM 681 N N . GLU A 1 84 ? -15.792 17.464 2.912 1.00 35.88 84 GLU A N 1
ATOM 682 C CA . GLU A 1 84 ? -15.575 18.624 3.798 1.00 35.88 84 GLU A CA 1
ATOM 683 C C . GLU A 1 84 ? -14.704 19.674 3.106 1.00 35.88 84 GLU A C 1
ATOM 685 O O . GLU A 1 84 ? -13.690 19.288 2.481 1.00 35.88 84 GLU A O 1
#

Sequence (84 aa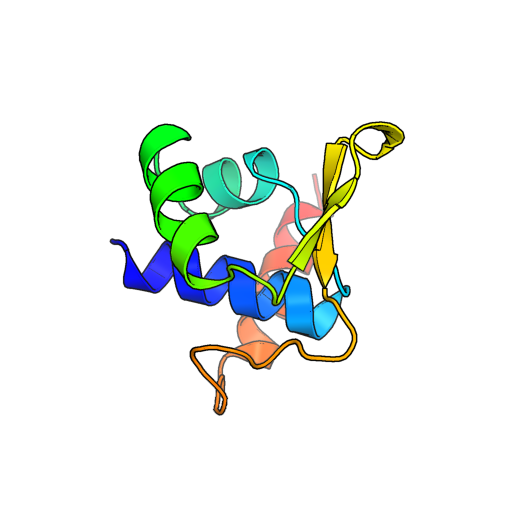):
MQNVILKVIDAHLTLYGHFNRHEVVEVTGVGIASVSRAIKLYDGQCTYIAERKRYEANKDFKPVFPKLEHMRYLRACTIVFEKE

Organism: Vibrio parahaemolyticus (NCBI:txid670)

Secondary structure (DSSP, 8-state):
-HHHHHHHHHHHHHHHSEE-HHHHHHHH---HHHHHHHHGGGTTTEEEEGGGTEEEE-TT---SSTT-TTHHHHHHHHHHHT--

Nearest PDB structures (foldseek):
  7tb5-assembly1_A-2  TM=7.533E-01  e=4.767E-05  Pseudomonas aeruginosa
  3qpt-assembly1_A-2  TM=5.436E-01  e=1.095E-01  Salmonella enterica subsp. enterica serovar Typhimurium
  4aih-assembly3_E  TM=5.574E-01  e=1.834E-01  Yersinia pseudotuberculosis YPIII
  2fa5-assembly1_B  TM=5.197E-01  e=1.511E-01  Xanthomonas campestris
  7clf-assembly1_A  TM=4.974E-01  e=9.808E-01  Serratia marcescens

pLDDT: mean 79.33, std 18.27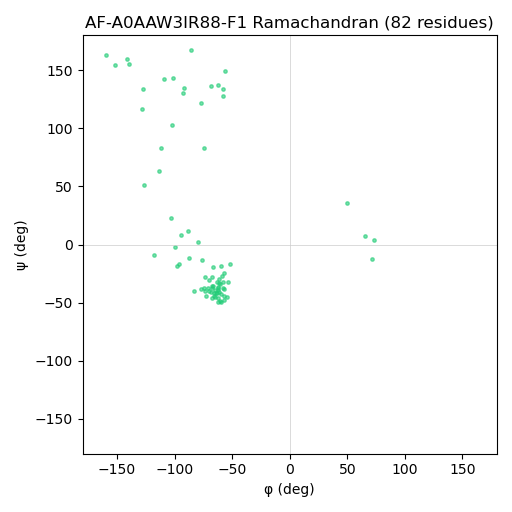, range [34.94, 94.88]

Solvent-accessible surface area (backbone atoms only — not comparable to full-atom values): 5054 Å² total; per-residue (Å²): 113,70,69,57,56,52,52,52,52,38,49,31,33,72,76,69,40,31,48,39,70,66,58,52,25,68,77,64,73,45,59,66,70,58,50,58,57,57,51,62,80,42,66,87,22,45,47,79,38,73,95,75,64,28,34,34,52,38,99,72,51,71,58,92,64,82,79,54,85,53,61,66,52,54,58,54,53,56,59,62,68,76,70,124

Mean predicted aligned error: 7.54 Å

InterPro domains:
  IPR059019 DNA-binding transcriptional repressor CapW, winged helix-turn-helix domain [PF26109] (6-75)

Foldseek 3Di:
DLVLLLVVQLLCCVPPQKDALVVSCVVVVDDSVSNVVSCVVCVVQWDQD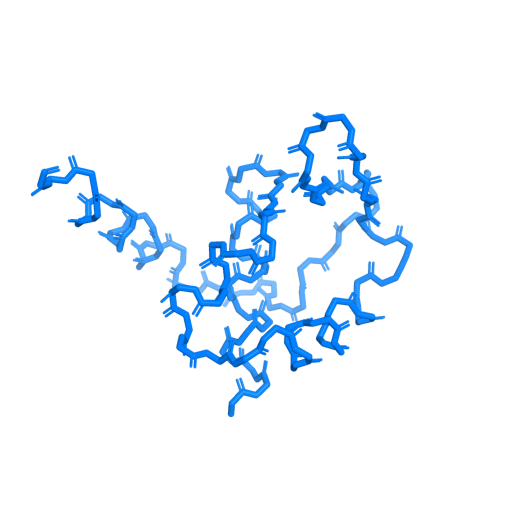VVVNIIGGDPPHDRPCNPCPCNVVVVVVVVVVVPD